Protein AF-A0A6I5C8D1-F1 (afdb_monomer_lite)

Structure (mmCIF, N/CA/C/O backbone):
data_AF-A0A6I5C8D1-F1
#
_entry.id   AF-A0A6I5C8D1-F1
#
loop_
_atom_site.group_PDB
_atom_site.id
_atom_site.type_symbol
_atom_site.label_atom_id
_atom_site.label_alt_id
_atom_site.label_comp_id
_atom_site.label_asym_id
_atom_site.label_entity_id
_atom_site.label_seq_id
_atom_site.pdbx_PDB_ins_code
_atom_site.Cartn_x
_atom_site.Cartn_y
_atom_site.Cartn_z
_atom_site.occupancy
_atom_site.B_iso_or_equiv
_atom_site.auth_seq_id
_atom_site.auth_comp_id
_atom_site.auth_asym_id
_atom_site.auth_atom_id
_atom_site.pdbx_PDB_model_num
ATOM 1 N N . LEU A 1 1 ? -6.586 2.634 2.472 1.00 93.44 1 LEU A N 1
ATOM 2 C CA . LEU A 1 1 ? -7.329 3.439 3.481 1.00 93.44 1 LEU A CA 1
ATOM 3 C C . LEU A 1 1 ? -8.289 2.620 4.342 1.00 93.44 1 LEU A C 1
ATOM 5 O O . LEU A 1 1 ? -8.105 2.635 5.548 1.00 93.44 1 LEU A O 1
ATOM 9 N N . ALA A 1 2 ? -9.275 1.903 3.784 1.00 97.44 2 ALA A N 1
ATOM 10 C CA . ALA A 1 2 ? -10.237 1.137 4.598 1.00 97.44 2 ALA A CA 1
ATOM 11 C C . ALA A 1 2 ? -9.554 0.160 5.581 1.00 97.44 2 ALA A C 1
ATOM 13 O O . ALA A 1 2 ? -9.824 0.226 6.777 1.00 97.44 2 ALA A O 1
ATOM 14 N N . ALA A 1 3 ? -8.577 -0.623 5.101 1.00 97.62 3 ALA A N 1
ATOM 15 C CA . ALA A 1 3 ? -7.748 -1.500 5.938 1.00 97.62 3 ALA A CA 1
ATOM 16 C C . ALA A 1 3 ? -7.046 -0.749 7.085 1.00 97.62 3 ALA A C 1
ATOM 18 O O . ALA A 1 3 ? -7.134 -1.147 8.243 1.00 97.62 3 ALA A O 1
ATOM 19 N N . ALA A 1 4 ? -6.413 0.386 6.775 1.00 97.69 4 ALA A N 1
ATOM 20 C CA . ALA A 1 4 ? -5.741 1.223 7.764 1.00 97.69 4 ALA A CA 1
ATOM 21 C C . ALA A 1 4 ? -6.706 1.755 8.834 1.00 97.69 4 ALA A C 1
ATOM 23 O O . ALA A 1 4 ? -6.377 1.750 10.017 1.00 97.69 4 ALA A O 1
ATOM 24 N N . LEU A 1 5 ? -7.909 2.178 8.436 1.00 97.38 5 LEU A N 1
ATOM 25 C CA . LEU A 1 5 ? -8.934 2.640 9.369 1.00 97.38 5 LEU A CA 1
ATOM 26 C C . LEU A 1 5 ? -9.414 1.507 10.281 1.00 97.38 5 LEU A C 1
ATOM 28 O O . LEU A 1 5 ? -9.566 1.729 11.478 1.00 97.38 5 LEU A O 1
ATOM 32 N N . ALA A 1 6 ? -9.614 0.298 9.753 1.00 97.12 6 ALA A N 1
ATOM 33 C CA . ALA A 1 6 ? -10.000 -0.849 10.569 1.00 97.12 6 ALA A CA 1
ATOM 34 C C . ALA A 1 6 ? -8.934 -1.188 11.627 1.00 97.12 6 ALA A C 1
ATOM 36 O O . ALA A 1 6 ? -9.280 -1.406 12.790 1.00 97.12 6 ALA A O 1
ATOM 37 N N . LEU A 1 7 ? -7.647 -1.156 11.258 1.00 96.81 7 LEU A N 1
ATOM 38 C CA . LEU A 1 7 ? -6.538 -1.322 12.207 1.00 96.81 7 LEU A CA 1
ATOM 39 C C . LEU A 1 7 ? -6.511 -0.194 13.244 1.00 96.81 7 LEU A C 1
ATOM 41 O O . LEU A 1 7 ? -6.438 -0.458 14.441 1.00 96.81 7 LEU A O 1
ATOM 45 N N . LEU A 1 8 ? -6.655 1.057 12.805 1.00 97.75 8 LEU A N 1
ATOM 46 C CA . LEU A 1 8 ? -6.659 2.214 13.695 1.00 97.75 8 LEU A CA 1
ATOM 47 C C . LEU A 1 8 ? -7.811 2.159 14.710 1.00 97.75 8 LEU A C 1
ATOM 49 O O . LEU A 1 8 ? -7.617 2.470 15.884 1.00 97.75 8 LEU A O 1
ATOM 53 N N . LEU A 1 9 ? -9.007 1.757 14.272 1.00 97.81 9 LEU A N 1
ATOM 54 C CA . LEU A 1 9 ? -10.173 1.580 15.138 1.00 97.81 9 LEU A CA 1
ATOM 55 C C . LEU A 1 9 ? -9.952 0.454 16.147 1.00 97.81 9 LEU A C 1
ATOM 57 O O . LEU A 1 9 ? -10.272 0.633 17.322 1.00 97.81 9 LEU A O 1
ATOM 61 N N . ARG A 1 10 ? -9.366 -0.672 15.725 1.00 96.62 10 ARG A N 1
ATOM 62 C CA . ARG A 1 10 ? -8.980 -1.763 16.631 1.00 96.62 10 ARG A CA 1
ATOM 63 C C . ARG A 1 10 ? -8.022 -1.256 17.710 1.00 96.62 10 ARG A C 1
ATOM 65 O O . ARG A 1 10 ? -8.290 -1.444 18.896 1.00 96.62 10 ARG A O 1
ATOM 72 N N . ASP A 1 11 ? -6.952 -0.580 17.306 1.00 97.62 11 ASP A N 1
ATOM 73 C CA . ASP A 1 11 ? -5.864 -0.181 18.205 1.00 97.62 11 ASP A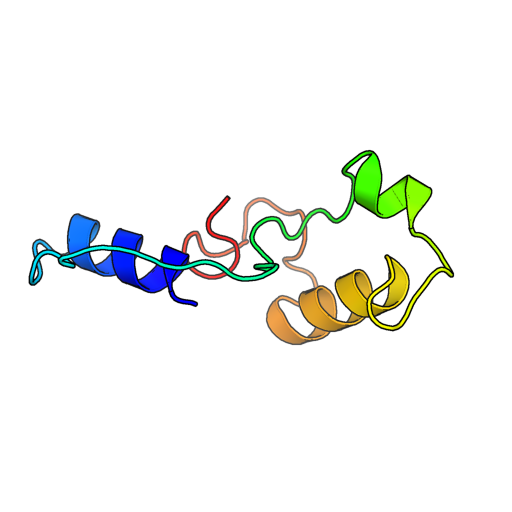 CA 1
ATOM 74 C C . ASP A 1 11 ? -6.291 0.941 19.162 1.00 97.62 11 ASP A C 1
ATOM 76 O O . ASP A 1 11 ? -5.861 0.987 20.314 1.00 97.62 11 ASP A O 1
ATOM 80 N N . ARG A 1 12 ? -7.218 1.804 18.730 1.00 97.50 12 ARG A N 1
ATOM 81 C CA . ARG A 1 12 ? -7.810 2.865 19.560 1.00 97.50 12 AR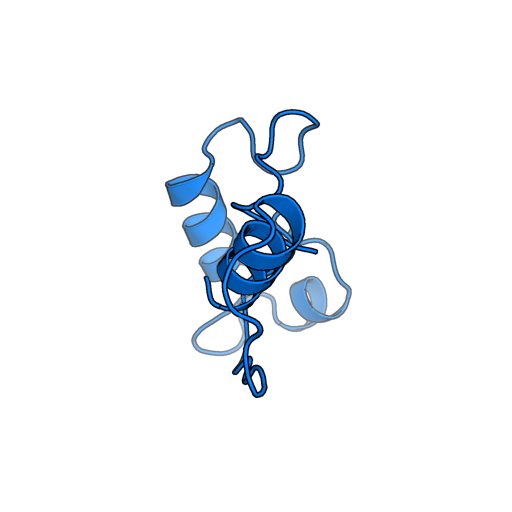G A CA 1
ATOM 82 C C . ARG A 1 12 ? -9.058 2.437 20.335 1.00 97.50 12 ARG A C 1
ATOM 84 O O . ARG A 1 12 ? -9.670 3.287 20.974 1.00 97.50 12 ARG A O 1
ATOM 91 N N . ARG A 1 13 ? -9.453 1.157 20.286 1.00 97.56 13 ARG A N 1
ATOM 92 C CA . ARG A 1 13 ? -10.703 0.646 20.892 1.00 97.56 13 ARG A CA 1
ATOM 93 C C . ARG A 1 13 ? -11.943 1.452 20.461 1.00 97.56 13 ARG A C 1
ATOM 95 O O . ARG A 1 13 ? -12.837 1.715 21.261 1.00 97.56 13 ARG A O 1
ATOM 102 N N . GLY A 1 14 ? -11.962 1.870 19.198 1.00 96.56 14 GLY A N 1
ATOM 103 C CA . GLY A 1 14 ? -13.051 2.618 18.578 1.00 96.56 14 GLY A CA 1
ATOM 104 C C . GLY A 1 14 ? -14.255 1.742 18.200 1.00 96.56 14 GLY A C 1
ATOM 105 O O . GLY A 1 14 ? -14.296 0.552 18.530 1.00 96.56 14 GLY A O 1
ATOM 106 N N . PRO A 1 15 ? -15.250 2.313 17.493 1.00 97.75 15 PRO A N 1
ATOM 107 C CA . PRO A 1 15 ? -16.397 1.553 17.005 1.00 97.75 15 PRO A CA 1
ATOM 108 C C . PRO A 1 15 ? -15.961 0.379 16.122 1.00 97.75 15 PRO A C 1
ATOM 110 O O . PRO A 1 15 ? -15.013 0.483 15.342 1.00 97.75 15 PRO A O 1
ATOM 113 N N . ARG A 1 16 ? -16.681 -0.741 16.231 1.00 96.88 16 ARG A N 1
ATOM 114 C CA . ARG A 1 16 ? -16.425 -1.938 15.423 1.00 96.88 16 ARG A CA 1
ATOM 115 C C . ARG A 1 16 ? -17.066 -1.778 14.041 1.00 96.88 16 ARG A C 1
ATOM 117 O O . ARG A 1 16 ? -18.284 -1.601 13.983 1.00 96.88 16 ARG A O 1
ATOM 124 N N . PRO A 1 17 ? -16.299 -1.869 12.939 1.00 95.50 17 PRO A N 1
ATOM 125 C CA . PRO A 1 17 ? -16.883 -1.941 11.605 1.00 95.50 17 PRO A CA 1
ATOM 126 C C . PRO A 1 17 ? -17.797 -3.165 11.487 1.00 95.50 17 PRO A C 1
ATOM 128 O O . PRO A 1 17 ? -17.459 -4.240 11.981 1.00 95.50 17 PRO A O 1
ATOM 131 N N . CYS A 1 18 ? -18.933 -3.024 10.803 1.00 97.31 18 CYS A N 1
ATOM 132 C CA . CYS A 1 18 ? -19.803 -4.159 10.479 1.00 97.31 18 CYS A CA 1
ATOM 133 C C . CYS A 1 18 ? -19.219 -5.062 9.375 1.00 97.31 18 CYS A C 1
ATOM 135 O O . CYS A 1 18 ? -19.656 -6.195 9.208 1.00 97.31 18 CYS A O 1
ATOM 137 N N . GLY A 1 19 ? -18.223 -4.567 8.639 1.00 96.00 19 GLY A N 1
ATOM 138 C CA . GLY A 1 19 ? -17.511 -5.278 7.585 1.00 96.00 19 GLY A CA 1
ATOM 139 C C . GLY A 1 19 ? -16.493 -4.368 6.897 1.00 96.00 19 GLY A C 1
ATOM 140 O O . GLY A 1 19 ? -16.408 -3.176 7.201 1.00 96.00 19 GLY A O 1
ATOM 141 N N . GLN A 1 20 ? -15.720 -4.930 5.967 1.00 97.06 20 GLN A N 1
ATOM 142 C CA . GLN A 1 20 ? -14.758 -4.192 5.150 1.00 97.06 20 GLN A CA 1
ATOM 143 C C . GLN A 1 20 ? -14.759 -4.722 3.714 1.00 97.06 20 GLN A C 1
ATOM 145 O O . GLN A 1 20 ? -14.583 -5.917 3.497 1.00 97.06 20 GLN A O 1
ATOM 150 N N . LEU A 1 21 ? -14.901 -3.817 2.743 1.00 97.25 21 LEU A N 1
ATOM 151 C CA . LEU A 1 21 ? -14.728 -4.098 1.319 1.00 97.25 21 LEU A CA 1
ATOM 152 C C . LEU A 1 21 ? -13.410 -3.485 0.846 1.00 97.25 21 LEU A C 1
ATOM 154 O O . LEU A 1 21 ? -13.192 -2.284 1.004 1.00 97.25 21 LEU A O 1
ATOM 158 N N . LEU A 1 22 ? -12.548 -4.307 0.253 1.00 97.31 22 LEU A N 1
ATOM 159 C CA . LEU A 1 22 ? -11.303 -3.865 -0.363 1.00 97.31 22 LEU A CA 1
ATOM 160 C C . LEU A 1 22 ? -11.325 -4.226 -1.849 1.00 97.31 22 LEU A C 1
ATOM 162 O O . LEU A 1 22 ? -11.201 -5.395 -2.202 1.00 97.31 22 LEU A O 1
ATOM 166 N N . LEU A 1 23 ? -11.485 -3.225 -2.714 1.00 96.75 23 LEU A N 1
ATOM 167 C CA . LEU A 1 23 ? -11.465 -3.408 -4.164 1.00 96.75 23 LEU A CA 1
ATOM 168 C C . LEU A 1 23 ? -10.093 -2.992 -4.703 1.00 96.75 23 LEU A C 1
ATOM 170 O O . LEU A 1 23 ? -9.769 -1.808 -4.668 1.00 96.75 23 LEU A O 1
ATOM 174 N N . SER A 1 24 ? -9.295 -3.969 -5.142 1.00 94.12 24 SER A N 1
ATOM 175 C CA . SER A 1 24 ? -7.912 -3.783 -5.620 1.00 94.12 24 SER A CA 1
ATOM 176 C C . SER A 1 24 ? -7.071 -2.846 -4.732 1.00 94.12 24 SER A C 1
ATOM 178 O O . SER A 1 24 ? -6.546 -1.840 -5.212 1.00 94.12 24 SER A O 1
ATOM 180 N N . PRO A 1 25 ? -6.977 -3.111 -3.413 1.00 96.25 25 PRO A N 1
ATOM 181 C CA . PRO A 1 25 ? -6.307 -2.205 -2.491 1.00 96.25 25 PRO A CA 1
ATOM 182 C C . PRO A 1 25 ? -4.786 -2.209 -2.693 1.00 96.25 25 PRO A C 1
ATOM 184 O O . PRO A 1 25 ? -4.169 -3.258 -2.864 1.00 96.25 25 PRO A O 1
ATOM 187 N N . MET A 1 26 ? -4.163 -1.044 -2.541 1.00 96.06 26 MET A N 1
ATOM 188 C CA . MET A 1 26 ? -2.727 -0.956 -2.272 1.00 96.06 26 MET A CA 1
ATOM 189 C C . MET A 1 26 ? -2.491 -1.190 -0.775 1.00 96.06 26 MET A C 1
ATOM 191 O O . MET A 1 26 ? -2.982 -0.415 0.052 1.00 96.06 26 MET A O 1
ATOM 195 N N . LEU A 1 27 ? -1.792 -2.274 -0.430 1.00 95.81 27 LEU A N 1
ATOM 196 C CA . LEU A 1 27 ? -1.541 -2.681 0.962 1.00 95.81 27 LEU A CA 1
ATOM 197 C C . LEU A 1 27 ? -0.053 -2.768 1.296 1.00 95.81 27 LEU A C 1
ATOM 199 O O . LEU A 1 27 ? 0.336 -2.376 2.386 1.00 95.81 27 LEU A O 1
ATOM 203 N N . ASP A 1 28 ? 0.750 -3.254 0.352 1.00 95.69 28 ASP A N 1
ATOM 204 C CA . ASP A 1 28 ? 2.179 -3.505 0.515 1.00 95.69 28 ASP A CA 1
ATOM 205 C C . ASP A 1 28 ? 2.979 -2.554 -0.379 1.00 95.69 28 ASP A C 1
ATOM 207 O O . ASP A 1 28 ? 2.787 -2.519 -1.601 1.00 95.69 28 ASP A O 1
ATOM 211 N N . ASP A 1 29 ? 3.861 -1.771 0.232 1.00 96.94 29 ASP A N 1
ATOM 212 C CA . ASP A 1 29 ? 4.650 -0.739 -0.432 1.00 96.94 29 ASP A CA 1
ATOM 213 C C . ASP A 1 29 ? 5.943 -1.253 -1.074 1.00 96.94 29 ASP A C 1
ATOM 215 O O . ASP A 1 29 ? 6.579 -0.533 -1.846 1.00 96.94 29 ASP A O 1
ATOM 219 N N . ARG A 1 30 ? 6.310 -2.518 -0.835 1.00 95.69 30 ARG A N 1
ATOM 220 C CA . ARG A 1 30 ? 7.531 -3.134 -1.381 1.00 95.69 30 AR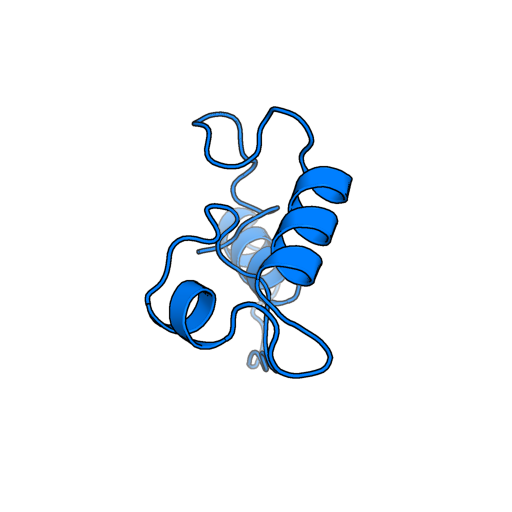G A CA 1
ATOM 221 C C . ARG A 1 30 ? 7.462 -3.386 -2.885 1.00 95.69 30 ARG A C 1
ATOM 223 O O . ARG A 1 30 ? 8.499 -3.461 -3.533 1.00 95.69 30 ARG A O 1
ATOM 230 N N . ASN A 1 31 ? 6.253 -3.503 -3.444 1.00 95.62 31 ASN A N 1
ATOM 231 C CA . ASN A 1 31 ? 6.016 -3.657 -4.885 1.00 95.62 31 ASN A CA 1
ATOM 232 C C . ASN A 1 31 ? 6.810 -4.817 -5.544 1.00 95.62 31 ASN A C 1
ATOM 234 O O . ASN A 1 31 ? 7.296 -4.693 -6.673 1.00 95.62 31 ASN A O 1
ATOM 238 N N . ASP A 1 32 ? 6.964 -5.938 -4.827 1.00 96.25 32 ASP A N 1
ATOM 239 C CA . ASP A 1 32 ? 7.828 -7.070 -5.218 1.00 96.25 32 ASP A CA 1
ATOM 240 C C . ASP A 1 32 ? 7.105 -8.431 -5.234 1.00 96.25 32 ASP A C 1
ATOM 242 O O . ASP A 1 32 ? 7.710 -9.499 -5.183 1.00 96.25 32 ASP A O 1
ATOM 246 N N . THR A 1 33 ? 5.774 -8.423 -5.304 1.00 96.19 33 THR A N 1
ATOM 247 C CA . THR A 1 33 ? 4.990 -9.662 -5.382 1.00 96.19 33 THR A CA 1
ATOM 248 C C . THR A 1 33 ? 5.033 -10.266 -6.793 1.00 96.19 33 THR A C 1
ATOM 250 O O . THR A 1 33 ? 5.192 -9.529 -7.770 1.00 96.19 33 THR A O 1
ATOM 253 N N . PRO A 1 34 ? 4.811 -11.586 -6.961 1.00 97.81 34 PRO A N 1
ATOM 254 C CA . PRO A 1 34 ? 4.769 -12.210 -8.286 1.00 97.81 34 PRO A CA 1
ATOM 255 C C . PRO A 1 34 ? 3.809 -11.522 -9.267 1.00 97.81 34 PRO A C 1
ATOM 257 O O . PRO A 1 34 ? 4.167 -11.310 -10.422 1.00 97.81 34 PRO A O 1
ATOM 260 N N . SER A 1 35 ? 2.628 -11.098 -8.804 1.00 95.38 35 SER A N 1
ATOM 261 C CA . SER A 1 35 ? 1.663 -10.373 -9.637 1.00 95.38 35 SER A CA 1
ATOM 262 C C . SER A 1 35 ? 2.174 -8.997 -10.068 1.00 95.38 35 SER A C 1
ATOM 264 O O . SER A 1 35 ? 1.895 -8.575 -11.186 1.00 95.38 35 SER A O 1
ATOM 266 N N . ALA A 1 36 ? 2.943 -8.306 -9.217 1.00 95.88 36 ALA A N 1
ATOM 267 C CA . ALA A 1 36 ? 3.564 -7.035 -9.578 1.00 95.88 36 ALA A CA 1
ATOM 268 C C . ALA A 1 36 ? 4.577 -7.222 -10.717 1.00 95.88 36 ALA A C 1
ATOM 270 O O . ALA A 1 36 ? 4.591 -6.435 -11.658 1.00 95.88 36 ALA A O 1
ATOM 271 N N . HIS A 1 37 ? 5.380 -8.292 -10.684 1.00 96.88 37 HIS A N 1
ATOM 272 C CA . HIS A 1 37 ? 6.294 -8.624 -11.784 1.00 96.88 37 HIS A CA 1
ATOM 273 C C . HIS A 1 37 ? 5.548 -9.049 -13.055 1.00 96.88 37 HIS A C 1
ATOM 275 O O . HIS A 1 37 ? 5.875 -8.576 -14.138 1.00 96.88 37 HIS A O 1
ATOM 281 N N . GLN A 1 38 ? 4.525 -9.900 -12.936 1.00 96.69 38 GLN A N 1
ATOM 282 C CA . GLN A 1 38 ? 3.740 -10.391 -14.078 1.00 96.69 38 GLN A CA 1
ATOM 283 C C . GLN A 1 38 ? 2.974 -9.285 -14.810 1.00 96.69 38 GLN A C 1
ATOM 285 O O . GLN A 1 38 ? 2.766 -9.383 -16.016 1.00 96.69 38 GLN A O 1
ATOM 290 N N . MET A 1 39 ? 2.535 -8.257 -14.084 1.00 95.12 39 MET A N 1
ATOM 291 C CA . MET A 1 39 ? 1.743 -7.153 -14.630 1.00 95.12 39 MET A CA 1
ATOM 292 C C . MET A 1 39 ? 2.586 -5.929 -14.996 1.00 95.12 39 MET A C 1
ATOM 294 O O . MET A 1 39 ? 2.027 -4.884 -15.313 1.00 95.12 39 MET A O 1
ATOM 298 N N . ALA A 1 40 ? 3.918 -6.017 -14.968 1.00 96.12 40 ALA A N 1
ATOM 299 C CA . ALA A 1 40 ? 4.778 -4.916 -15.392 1.00 96.12 40 ALA A CA 1
ATOM 300 C C . ALA A 1 40 ? 4.502 -4.536 -16.861 1.00 96.12 40 ALA A C 1
ATOM 302 O O . ALA A 1 40 ? 4.553 -5.388 -17.747 1.00 96.12 40 ALA A O 1
ATOM 303 N N . GLY A 1 41 ? 4.190 -3.260 -17.119 1.00 94.44 41 GLY A N 1
ATOM 304 C CA . GLY A 1 41 ? 3.832 -2.766 -18.451 1.00 94.44 41 GLY A CA 1
ATOM 305 C C . GLY A 1 41 ? 2.455 -3.204 -18.970 1.00 94.44 41 GLY A C 1
ATOM 306 O O . GLY A 1 41 ? 2.154 -2.954 -20.137 1.00 94.44 41 GLY A O 1
ATOM 307 N N . ALA A 1 42 ? 1.618 -3.850 -18.149 1.00 95.38 42 ALA A N 1
ATOM 308 C CA . ALA A 1 42 ? 0.307 -4.352 -18.551 1.00 95.38 42 ALA A CA 1
ATOM 309 C C . ALA A 1 42 ? -0.842 -3.661 -17.796 1.00 95.38 42 ALA A C 1
ATOM 311 O O . ALA A 1 42 ? -0.860 -3.601 -16.569 1.00 95.38 42 ALA A O 1
ATOM 312 N N . GLY A 1 43 ? -1.861 -3.219 -18.539 1.00 91.94 43 GLY A N 1
ATOM 313 C CA . GLY A 1 43 ? -3.057 -2.584 -17.977 1.00 91.94 43 GLY A CA 1
ATOM 314 C C . GLY A 1 43 ? -2.845 -1.130 -17.537 1.00 91.94 43 GLY A C 1
ATOM 315 O O . GLY A 1 43 ? -1.797 -0.537 -17.764 1.00 91.94 43 GLY A O 1
ATOM 316 N N . LEU A 1 44 ? -3.883 -0.537 -16.936 1.00 92.44 44 LEU A N 1
ATOM 317 C CA . LEU A 1 44 ? -3.846 0.854 -16.460 1.00 92.44 44 LEU A CA 1
ATOM 318 C C . LEU A 1 44 ? -3.062 1.009 -15.147 1.00 92.44 44 LEU A C 1
ATOM 320 O O . LEU A 1 44 ? -2.488 2.064 -14.895 1.00 92.44 44 LEU A O 1
ATOM 324 N N . TRP A 1 45 ? -3.065 -0.031 -14.309 1.00 93.88 45 TRP A N 1
ATOM 325 C CA . TRP A 1 45 ? -2.349 -0.062 -13.037 1.00 93.88 45 TRP A CA 1
ATOM 326 C C . TRP A 1 45 ? -1.303 -1.170 -13.062 1.00 93.88 45 TRP A C 1
ATOM 328 O O . TRP A 1 45 ? -1.562 -2.303 -12.654 1.00 93.88 45 TRP A O 1
ATOM 338 N N . ASP A 1 46 ? -0.135 -0.832 -13.591 1.00 95.88 46 ASP A N 1
ATOM 339 C CA . ASP A 1 46 ? 1.007 -1.728 -13.683 1.00 95.88 46 ASP A CA 1
ATOM 340 C C . ASP A 1 46 ? 1.964 -1.532 -12.491 1.00 95.88 46 ASP A C 1
ATOM 342 O O . ASP A 1 46 ? 1.722 -0.754 -11.558 1.00 95.88 46 ASP A O 1
ATOM 346 N N . ARG A 1 47 ? 3.095 -2.239 -12.520 1.00 96.06 47 ARG A N 1
ATOM 347 C CA . ARG A 1 47 ? 4.132 -2.110 -11.493 1.00 96.06 47 ARG A CA 1
ATOM 348 C C . ARG A 1 47 ? 4.685 -0.688 -11.370 1.00 96.06 47 ARG A C 1
ATOM 350 O O . ARG A 1 47 ? 4.945 -0.254 -10.248 1.00 96.06 47 ARG A O 1
ATOM 357 N N . THR A 1 48 ? 4.857 0.016 -12.487 1.00 96.81 48 THR A N 1
ATOM 358 C CA . THR A 1 48 ? 5.418 1.375 -12.543 1.00 96.81 48 THR A CA 1
ATOM 359 C C . THR A 1 48 ? 4.463 2.394 -11.929 1.00 96.81 48 THR A C 1
ATOM 361 O O . THR A 1 48 ? 4.879 3.263 -11.158 1.00 96.81 48 THR A O 1
ATOM 364 N N . ALA A 1 49 ? 3.166 2.271 -12.215 1.00 97.00 49 ALA A N 1
ATOM 365 C CA . ALA A 1 49 ? 2.121 3.082 -11.603 1.00 97.00 49 ALA A CA 1
ATOM 366 C C . ALA A 1 49 ? 2.073 2.860 -10.084 1.00 97.00 49 ALA A C 1
ATOM 368 O O . ALA A 1 49 ? 2.065 3.825 -9.316 1.00 97.00 49 ALA A O 1
ATOM 369 N N . ASN A 1 50 ? 2.131 1.597 -9.646 1.00 96.75 50 ASN A N 1
ATOM 370 C CA . ASN A 1 50 ? 2.167 1.252 -8.226 1.00 96.75 50 ASN A CA 1
ATOM 371 C C . ASN A 1 50 ? 3.417 1.815 -7.532 1.00 96.75 50 ASN A C 1
ATOM 373 O O . ASN A 1 50 ? 3.334 2.354 -6.429 1.00 96.75 50 ASN A O 1
ATOM 377 N N . GLU A 1 51 ? 4.566 1.738 -8.204 1.00 96.50 51 GLU A N 1
ATOM 378 C CA . GLU A 1 51 ? 5.820 2.305 -7.725 1.00 96.50 51 GLU A CA 1
ATOM 379 C C . GLU A 1 51 ? 5.721 3.822 -7.538 1.00 96.50 51 GLU A C 1
ATOM 381 O O . GLU A 1 51 ? 6.043 4.346 -6.471 1.00 96.50 51 GLU A O 1
ATOM 386 N N . THR A 1 52 ? 5.219 4.513 -8.561 1.00 97.25 52 THR A N 1
ATOM 387 C CA . THR A 1 52 ? 5.025 5.966 -8.561 1.00 97.25 52 THR A CA 1
ATOM 388 C C . THR A 1 52 ? 4.121 6.399 -7.411 1.00 97.25 52 THR A C 1
ATOM 390 O O . THR A 1 52 ? 4.447 7.333 -6.676 1.00 97.25 52 THR A O 1
ATOM 393 N N . ALA A 1 53 ? 3.005 5.697 -7.212 1.00 97.38 53 ALA A N 1
ATOM 394 C CA . ALA A 1 53 ? 2.048 5.997 -6.157 1.00 97.38 53 ALA A CA 1
ATOM 395 C C . ALA A 1 53 ? 2.650 5.820 -4.751 1.00 97.38 53 ALA A C 1
ATOM 397 O O . ALA A 1 53 ? 2.484 6.692 -3.895 1.00 97.38 53 ALA A O 1
ATOM 398 N N . TRP A 1 54 ? 3.397 4.738 -4.513 1.00 97.81 54 TRP A N 1
ATOM 399 C CA . TRP A 1 54 ? 4.069 4.528 -3.229 1.00 97.81 54 TRP A CA 1
ATOM 400 C C . TRP A 1 54 ? 5.188 5.536 -2.973 1.00 97.81 54 TRP A C 1
ATOM 402 O O . TRP A 1 54 ? 5.298 6.041 -1.855 1.00 97.81 54 TRP A O 1
ATOM 412 N N . THR A 1 55 ? 5.975 5.887 -3.993 1.00 97.81 55 THR A N 1
ATOM 413 C CA . THR A 1 55 ? 6.995 6.941 -3.882 1.00 97.81 55 THR A CA 1
ATOM 414 C C . THR A 1 55 ? 6.369 8.288 -3.542 1.00 97.81 55 THR A C 1
ATOM 416 O O . THR A 1 55 ? 6.881 8.988 -2.674 1.00 97.81 55 THR A O 1
ATOM 419 N N . ALA A 1 56 ? 5.238 8.644 -4.156 1.00 98.00 56 ALA A N 1
ATOM 420 C CA . ALA A 1 56 ? 4.547 9.895 -3.853 1.00 98.00 56 ALA A CA 1
ATOM 421 C C . ALA A 1 56 ? 4.056 9.960 -2.394 1.00 98.00 56 ALA A C 1
ATOM 423 O O . ALA A 1 56 ? 4.105 11.022 -1.774 1.00 98.00 56 ALA A O 1
ATOM 424 N N . LEU A 1 57 ? 3.602 8.834 -1.833 1.00 97.19 57 LEU A N 1
ATOM 425 C CA . LEU A 1 57 ? 3.104 8.770 -0.457 1.00 97.19 57 LEU A CA 1
ATOM 426 C C . LEU A 1 57 ? 4.226 8.698 0.593 1.00 97.19 57 LEU A C 1
ATOM 428 O O . LEU A 1 57 ? 4.135 9.340 1.641 1.00 97.19 57 LEU A O 1
ATOM 432 N N . LEU A 1 58 ? 5.250 7.877 0.357 1.00 97.12 58 LEU A N 1
ATOM 433 C CA . LEU A 1 58 ? 6.238 7.499 1.375 1.00 97.12 58 LEU A CA 1
ATOM 434 C C . LEU A 1 58 ? 7.623 8.119 1.150 1.00 97.12 58 LEU A C 1
ATOM 436 O O . LEU A 1 58 ? 8.396 8.229 2.110 1.00 97.12 58 LEU A O 1
ATOM 440 N N . GLY A 1 59 ? 7.934 8.541 -0.078 1.00 96.44 59 GLY A N 1
ATOM 441 C CA . GLY A 1 59 ? 9.275 8.951 -0.489 1.00 96.44 59 GLY A CA 1
ATOM 442 C C . GLY A 1 59 ? 10.308 7.868 -0.174 1.00 96.44 59 GLY A C 1
ATOM 443 O O . GLY A 1 59 ? 10.041 6.676 -0.318 1.00 96.44 59 GLY A O 1
ATOM 444 N N . GLU A 1 60 ? 11.451 8.290 0.364 1.00 95.75 60 GLU A N 1
ATOM 445 C CA . GLU A 1 60 ? 12.573 7.420 0.755 1.00 95.75 60 GLU A CA 1
ATOM 446 C C . GLU A 1 60 ? 12.233 6.364 1.819 1.00 95.75 60 GLU A C 1
ATOM 448 O O . GLU A 1 60 ? 13.011 5.444 2.055 1.00 95.75 60 GLU A O 1
ATOM 453 N N . ARG A 1 61 ? 11.086 6.473 2.504 1.00 96.56 61 ARG A N 1
ATOM 454 C CA . ARG A 1 61 ? 10.692 5.478 3.515 1.00 96.56 61 ARG A CA 1
ATOM 455 C C . ARG A 1 61 ? 10.173 4.180 2.904 1.00 96.56 61 ARG A C 1
ATOM 457 O O . ARG A 1 61 ? 10.137 3.185 3.622 1.00 96.56 61 ARG A O 1
ATOM 464 N N . ARG A 1 62 ? 9.761 4.191 1.633 1.00 96.06 62 ARG A N 1
ATOM 465 C CA . ARG A 1 62 ? 9.190 3.031 0.938 1.00 96.06 62 ARG A CA 1
ATOM 466 C C . ARG A 1 62 ? 10.114 1.810 1.038 1.00 96.06 62 ARG A C 1
ATOM 468 O O . ARG A 1 62 ? 11.309 1.909 0.783 1.00 96.06 62 ARG A O 1
ATOM 475 N N . GLY A 1 63 ? 9.556 0.656 1.383 1.00 94.62 63 GLY A N 1
ATOM 476 C CA . GLY A 1 63 ? 10.251 -0.621 1.538 1.00 94.62 63 GLY A CA 1
ATOM 477 C C . GLY A 1 63 ? 11.159 -0.702 2.767 1.00 94.62 63 GLY A C 1
ATOM 478 O O . GLY A 1 63 ? 11.816 -1.722 2.970 1.00 94.62 63 GLY A O 1
ATOM 479 N N . GLY A 1 64 ? 11.219 0.355 3.580 1.00 94.31 64 GLY A N 1
ATOM 480 C CA . GLY A 1 64 ? 12.090 0.452 4.743 1.00 94.31 64 GLY A CA 1
ATOM 481 C C . GLY A 1 64 ? 11.373 0.218 6.078 1.00 94.31 64 GLY A C 1
ATOM 482 O O . GLY A 1 64 ? 10.146 0.206 6.161 1.00 94.31 64 GLY A O 1
ATOM 483 N N . PRO A 1 65 ? 12.126 0.1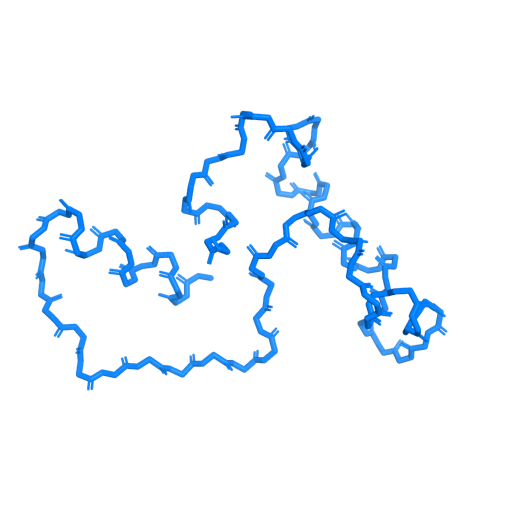19 7.185 1.00 93.94 65 PRO A N 1
ATOM 484 C CA . PRO A 1 65 ? 11.554 -0.046 8.526 1.00 93.94 65 PRO A CA 1
ATOM 485 C C . PRO A 1 65 ? 10.793 1.197 9.029 1.00 93.94 65 PRO A C 1
ATOM 487 O O . PRO A 1 65 ? 10.127 1.138 10.058 1.00 93.94 65 PRO A O 1
ATOM 490 N N . GLY A 1 66 ? 10.908 2.335 8.333 1.00 92.81 66 GLY A N 1
ATOM 491 C CA . GLY A 1 66 ? 10.266 3.604 8.691 1.00 92.81 66 GLY A CA 1
ATOM 492 C C . GLY A 1 66 ? 8.863 3.808 8.111 1.00 92.81 66 GLY A C 1
ATOM 493 O O . GLY A 1 66 ? 8.309 4.902 8.260 1.00 92.81 66 GLY A O 1
ATOM 494 N N . VAL A 1 67 ? 8.298 2.812 7.423 1.00 96.75 67 VAL A N 1
ATOM 495 C CA . VAL A 1 67 ? 6.941 2.883 6.864 1.00 96.75 67 VAL A CA 1
ATOM 496 C C . VAL A 1 67 ? 5.919 2.885 8.006 1.00 96.75 67 VAL A C 1
ATOM 498 O O . VAL A 1 67 ? 5.905 1.959 8.819 1.00 96.75 67 VAL A O 1
ATOM 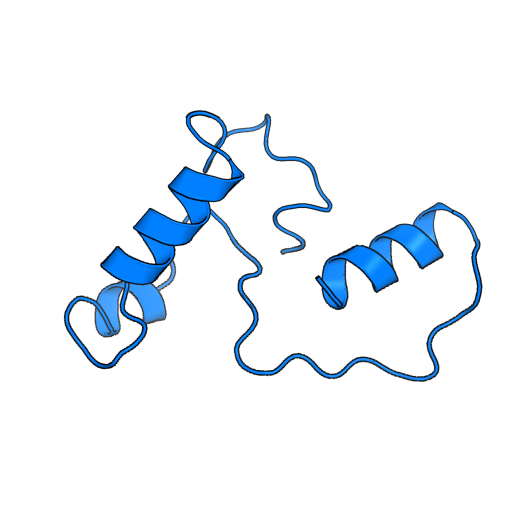501 N N . PRO A 1 68 ? 5.043 3.903 8.108 1.00 95.12 68 PRO A N 1
ATOM 502 C CA . PRO A 1 68 ? 4.001 3.898 9.125 1.00 95.12 68 PRO A CA 1
ATOM 503 C C . PRO A 1 68 ? 3.049 2.704 8.928 1.00 95.12 68 PRO A C 1
ATOM 505 O O . PRO A 1 68 ? 2.580 2.493 7.807 1.00 95.12 68 PRO A O 1
ATOM 508 N N . PRO A 1 69 ? 2.654 1.988 9.997 1.00 92.94 69 PRO A N 1
ATOM 509 C CA . PRO A 1 69 ? 1.844 0.766 9.889 1.00 92.94 69 PRO A CA 1
ATOM 510 C C . PRO A 1 69 ? 0.451 0.999 9.283 1.00 92.94 69 PRO A C 1
ATOM 512 O O . PRO A 1 69 ? -0.177 0.086 8.760 1.00 92.94 69 PRO A O 1
ATOM 515 N N . TYR A 1 70 ? -0.047 2.237 9.330 1.00 96.25 70 TYR A N 1
ATOM 516 C CA . TYR A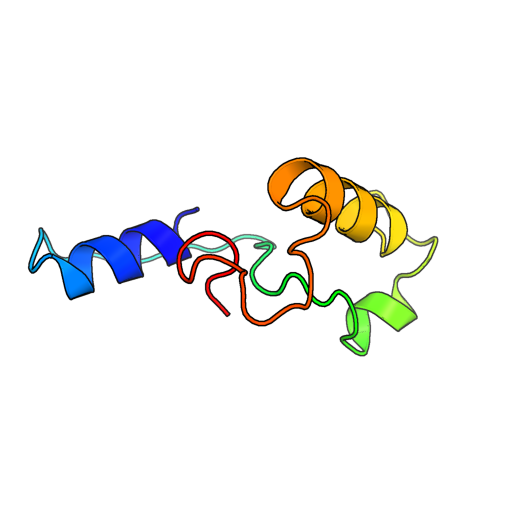 1 70 ? -1.326 2.613 8.724 1.00 96.25 70 TYR A CA 1
ATOM 517 C C . TYR A 1 70 ? -1.187 3.150 7.290 1.00 96.25 70 TYR A C 1
ATOM 519 O O . TYR A 1 70 ? -2.201 3.378 6.633 1.00 96.25 70 TYR A O 1
ATOM 527 N N . ALA A 1 71 ? 0.034 3.381 6.800 1.00 96.31 71 ALA A N 1
ATOM 528 C CA . ALA A 1 71 ? 0.270 3.815 5.425 1.00 96.31 71 ALA A CA 1
ATOM 529 C C . ALA A 1 71 ? 0.299 2.621 4.455 1.00 96.31 71 ALA A C 1
ATOM 531 O O . ALA A 1 71 ? -0.319 2.699 3.396 1.00 96.31 71 ALA A O 1
ATOM 532 N N . ALA A 1 72 ? 0.925 1.513 4.862 1.00 96.62 72 ALA A N 1
ATOM 533 C CA . ALA A 1 72 ? 0.957 0.238 4.143 1.00 96.62 72 ALA A CA 1
ATOM 534 C C . ALA A 1 72 ? 0.471 -0.904 5.067 1.00 96.62 72 ALA A C 1
ATOM 536 O O . ALA A 1 72 ? 1.278 -1.565 5.717 1.00 96.62 72 ALA A O 1
ATOM 537 N N . PRO A 1 73 ? -0.856 -1.086 5.221 1.00 93.88 73 PRO A N 1
ATOM 538 C CA . PRO A 1 73 ? -1.442 -2.039 6.165 1.00 93.88 73 PRO A CA 1
ATOM 539 C C . PRO A 1 73 ? -1.485 -3.468 5.584 1.00 93.88 73 PRO A C 1
ATOM 541 O O . PRO A 1 73 ? -2.577 -4.000 5.349 1.00 93.88 73 PRO A O 1
ATOM 544 N N . ALA A 1 74 ? -0.312 -4.043 5.305 1.00 85.56 74 ALA A N 1
ATOM 545 C CA . ALA A 1 74 ? -0.115 -5.423 4.843 1.00 85.56 74 ALA A CA 1
ATOM 546 C C . ALA A 1 74 ? 0.139 -6.412 5.991 1.00 85.56 74 ALA A C 1
ATOM 548 O O . ALA A 1 74 ? 0.653 -5.990 7.053 1.00 85.56 74 ALA A O 1
#

Radius of gyration: 13.86 Å; chains: 1; bounding box: 32×22×39 Å

Foldseek 3Di:
DQLLVQVVCVVVVHDHDPDDDDDPDQAAQQLDDPVQVVQAVHDPCHSVNSNVVSCVQQPPCGPHPPDDCSNRVD

pLDDT: mean 96.04, std 1.85, range [85.56, 98.0]

Secondary structure (DSSP, 8-state):
-HHHHHHHHHHTT-PPPS----SS----TT--SHHHHHTTT-SSS-HHHHHHHHHHHHGGGTTSTTS-TTTS--

Sequence (74 aa):
LAAALALLLRDRRGPRPCGQLLLSPMLDDRNDTPSAHQMAGAGLWDRTANETAWTALLGERRGGPGVPPYAAPA